Protein AF-A0A1B6K925-F1 (afdb_monomer_lite)

Secondary structure (DSSP, 8-state):
-PPPPEEEEEEEE-TT--S-HHHHHHHHHHHHHT-S-B-TTEEE---SSHHHHHHEEEEEEPPP-GGG-TTTSTTTS-S-B-GGGSEEEEEEEE--TT--

Sequence (100 aa):
MKMNTVINVEIVRLPTSVISSRDLKSHAEQEILGLGKIEPATNLTKFSDKVLTDNVEVIQICELDGENNLHEKLADLKNEFYPKDVVFRYHVYRLNREGA

Structure (mmCIF, N/CA/C/O backbone):
data_AF-A0A1B6K925-F1
#
_entry.id   AF-A0A1B6K925-F1
#
loop_
_atom_site.group_PDB
_atom_site.id
_atom_site.type_symbol
_atom_site.label_atom_id
_atom_site.label_alt_id
_atom_site.label_comp_id
_atom_site.label_asym_id
_atom_site.label_entity_id
_atom_site.label_seq_id
_atom_site.pdbx_PDB_ins_code
_atom_site.Cartn_x
_atom_site.Cartn_y
_atom_site.Cartn_z
_atom_site.occupancy
_atom_site.B_iso_or_equiv
_atom_site.auth_seq_id
_atom_site.auth_comp_id
_atom_site.auth_asym_id
_atom_site.auth_atom_id
_atom_site.pdbx_PDB_model_num
ATOM 1 N N . MET A 1 1 ? -27.044 -0.351 12.914 1.00 46.06 1 MET A N 1
ATOM 2 C CA . MET A 1 1 ? -25.790 -1.045 12.547 1.00 46.06 1 MET A CA 1
ATOM 3 C C . MET A 1 1 ? -24.775 0.038 12.210 1.00 46.06 1 MET A C 1
ATOM 5 O O . MET A 1 1 ? -25.086 0.845 11.344 1.00 46.06 1 MET A O 1
ATOM 9 N N . LYS A 1 2 ? -23.651 0.170 12.933 1.00 52.94 2 LYS A N 1
ATOM 10 C CA . LYS A 1 2 ? -22.594 1.105 12.502 1.00 52.94 2 LYS A CA 1
ATOM 11 C C . LYS A 1 2 ? -22.011 0.534 11.210 1.00 52.94 2 LYS A C 1
ATOM 13 O O . LYS A 1 2 ? -2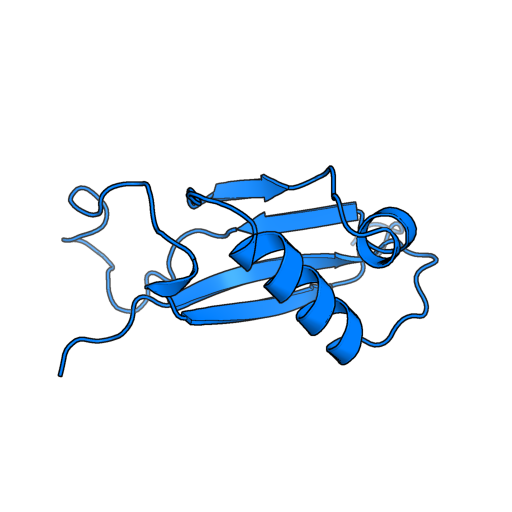1.557 -0.604 11.218 1.00 52.94 2 LYS A O 1
ATOM 18 N N . MET A 1 3 ? -22.103 1.272 10.110 1.00 57.19 3 MET A N 1
ATOM 19 C CA . MET A 1 3 ? -21.369 0.914 8.900 1.00 57.19 3 MET A CA 1
ATOM 20 C C . MET A 1 3 ? -19.881 1.069 9.203 1.00 57.19 3 MET A C 1
ATOM 22 O O . MET A 1 3 ? -19.473 2.114 9.711 1.00 57.19 3 MET A O 1
ATOM 26 N N . ASN A 1 4 ? -19.092 0.031 8.936 1.00 68.56 4 ASN A N 1
ATOM 27 C CA . ASN A 1 4 ? -17.643 0.150 9.008 1.00 68.56 4 ASN A CA 1
ATOM 28 C C . ASN A 1 4 ? -17.194 1.120 7.914 1.00 68.56 4 ASN A C 1
ATOM 30 O O . ASN A 1 4 ? -17.626 0.994 6.767 1.00 68.56 4 ASN A O 1
ATOM 34 N N . THR A 1 5 ? -16.347 2.083 8.269 1.00 78.56 5 THR A N 1
ATOM 35 C CA . THR A 1 5 ? -15.724 2.981 7.296 1.00 78.56 5 THR A CA 1
ATOM 36 C C . THR A 1 5 ? -14.907 2.140 6.321 1.00 78.56 5 THR A C 1
ATOM 38 O O . THR A 1 5 ? -14.033 1.381 6.742 1.00 78.56 5 THR A O 1
ATOM 41 N N . VAL A 1 6 ? -15.218 2.246 5.029 1.00 83.88 6 VAL A N 1
ATOM 42 C CA . VAL A 1 6 ? -14.488 1.551 3.966 1.00 83.88 6 VAL A CA 1
ATOM 43 C C . VAL A 1 6 ? -13.534 2.536 3.306 1.00 83.88 6 VAL A C 1
ATOM 45 O O . VAL A 1 6 ? -13.974 3.581 2.834 1.00 83.88 6 VAL A O 1
ATOM 48 N N . ILE A 1 7 ? -12.249 2.190 3.257 1.00 85.69 7 ILE A N 1
ATOM 49 C CA . ILE A 1 7 ? -11.210 2.966 2.572 1.00 85.69 7 ILE A CA 1
ATOM 50 C C . ILE A 1 7 ? -10.773 2.200 1.327 1.00 85.69 7 ILE A C 1
ATOM 52 O O . ILE A 1 7 ? -10.379 1.033 1.409 1.00 85.69 7 ILE A O 1
ATOM 56 N N . ASN A 1 8 ? -10.841 2.854 0.169 1.00 89.81 8 ASN A N 1
ATOM 57 C CA . ASN A 1 8 ? -10.276 2.311 -1.059 1.00 89.81 8 ASN A CA 1
ATOM 58 C C . ASN A 1 8 ? -8.753 2.489 -1.037 1.00 89.81 8 ASN A C 1
ATOM 60 O O . ASN A 1 8 ? -8.244 3.539 -0.650 1.00 89.81 8 ASN A O 1
ATOM 64 N N . VAL A 1 9 ? -8.029 1.448 -1.439 1.00 93.50 9 VAL A N 1
ATOM 65 C CA . VAL A 1 9 ? -6.569 1.459 -1.525 1.00 93.50 9 VAL A CA 1
ATOM 66 C C . VAL A 1 9 ? -6.159 0.988 -2.905 1.00 93.50 9 VAL A C 1
ATOM 68 O O . VAL A 1 9 ? -6.535 -0.105 -3.334 1.00 93.50 9 VAL A O 1
ATOM 71 N N . GLU A 1 10 ? -5.352 1.788 -3.585 1.00 95.62 10 GLU A N 1
ATOM 72 C CA . GLU A 1 10 ? -4.857 1.479 -4.919 1.00 95.62 10 GLU A CA 1
ATOM 73 C C . GLU A 1 10 ? -3.379 1.126 -4.873 1.00 95.62 10 GLU A C 1
ATOM 75 O O . GLU A 1 10 ? -2.547 1.901 -4.417 1.00 95.62 10 GLU A O 1
ATOM 80 N N . ILE A 1 11 ? -3.042 -0.064 -5.359 1.00 97.69 11 ILE A N 1
ATOM 81 C CA . ILE A 1 11 ? -1.674 -0.567 -5.427 1.00 97.69 11 ILE A CA 1
ATOM 82 C C . ILE A 1 11 ? -1.243 -0.506 -6.887 1.00 97.69 11 ILE A C 1
ATOM 84 O O . ILE A 1 11 ? -1.698 -1.295 -7.722 1.00 97.69 11 ILE A O 1
ATOM 88 N N . VAL A 1 12 ? -0.347 0.420 -7.203 1.00 96.81 12 VAL A N 1
ATOM 89 C CA . VAL A 1 12 ? 0.254 0.525 -8.529 1.00 96.81 12 VAL A CA 1
ATOM 90 C C . VAL A 1 12 ? 1.519 -0.313 -8.536 1.00 96.81 12 VAL A C 1
ATOM 92 O O . VAL A 1 12 ? 2.525 0.040 -7.921 1.00 96.81 12 VAL A O 1
ATOM 95 N N . ARG A 1 13 ? 1.474 -1.455 -9.222 1.00 96.38 13 ARG A N 1
ATOM 96 C CA . ARG A 1 13 ? 2.639 -2.334 -9.329 1.00 96.38 13 ARG A CA 1
ATOM 97 C C . ARG A 1 13 ? 3.621 -1.821 -10.380 1.00 96.38 13 ARG A C 1
ATOM 99 O O . ARG A 1 13 ? 3.209 -1.296 -11.417 1.00 96.38 13 ARG A O 1
ATOM 106 N N . LEU A 1 14 ? 4.905 -2.082 -10.157 1.00 94.88 14 LEU A N 1
ATOM 107 C CA . LEU A 1 14 ? 5.952 -1.855 -11.145 1.00 94.88 14 LEU A CA 1
ATOM 108 C C . LEU A 1 14 ? 5.673 -2.671 -12.422 1.00 94.88 14 LEU A C 1
ATOM 110 O O . LEU A 1 14 ? 5.193 -3.808 -12.336 1.00 94.88 14 LEU A O 1
ATOM 114 N N . PRO A 1 15 ? 6.015 -2.159 -13.618 1.00 91.88 15 PRO A N 1
ATOM 115 C CA . PRO A 1 15 ? 5.775 -2.874 -14.874 1.00 91.88 15 PRO A CA 1
ATOM 116 C C . PRO A 1 15 ? 6.416 -4.268 -14.923 1.00 91.88 15 PRO A C 1
ATOM 118 O O . PRO A 1 15 ? 5.835 -5.198 -15.476 1.00 91.88 15 PRO A O 1
ATOM 121 N N . THR A 1 16 ? 7.587 -4.416 -14.300 1.00 92.75 16 THR A N 1
ATOM 122 C CA . THR A 1 16 ? 8.371 -5.658 -14.223 1.00 92.75 16 THR A CA 1
ATOM 123 C C . THR A 1 16 ? 7.856 -6.650 -13.183 1.00 92.75 16 THR A C 1
ATOM 125 O O . THR A 1 16 ? 8.309 -7.791 -13.150 1.00 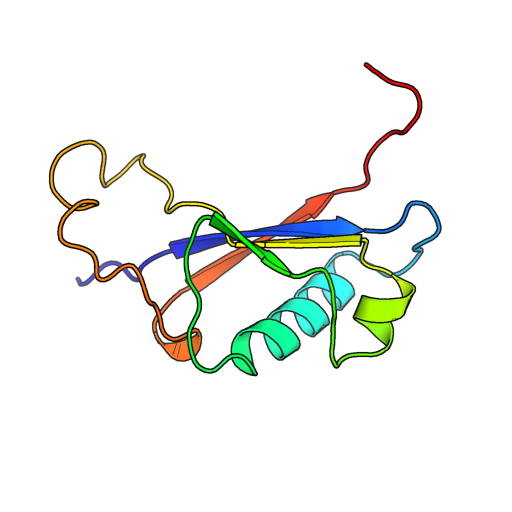92.75 16 THR A O 1
ATOM 128 N N . SER A 1 17 ? 6.921 -6.239 -12.326 1.00 95.25 17 SER A N 1
ATOM 129 C CA . SER A 1 17 ? 6.404 -7.077 -11.251 1.00 95.25 17 SER A CA 1
ATOM 130 C C . SER A 1 17 ? 5.607 -8.261 -11.801 1.00 95.25 17 SER A C 1
ATOM 132 O O . SER A 1 17 ? 4.634 -8.073 -12.537 1.00 95.25 17 SER A O 1
ATOM 134 N N . VAL A 1 18 ? 5.982 -9.479 -11.406 1.00 95.00 18 VAL A N 1
ATOM 135 C CA . VAL A 1 18 ? 5.305 -10.739 -11.778 1.00 95.00 18 VAL A CA 1
ATOM 136 C C . VAL A 1 18 ? 4.539 -11.383 -10.619 1.00 95.00 18 VAL A C 1
ATOM 138 O O . VAL A 1 18 ? 3.893 -12.413 -10.807 1.00 95.00 18 VAL A O 1
ATOM 141 N N . ILE A 1 19 ? 4.584 -10.788 -9.423 1.00 95.75 19 ILE A N 1
ATOM 142 C CA . ILE A 1 19 ? 3.863 -11.294 -8.251 1.00 95.75 19 ILE A CA 1
ATOM 143 C C . ILE A 1 19 ? 2.343 -11.189 -8.446 1.00 95.75 19 ILE A C 1
ATOM 145 O O . ILE A 1 19 ? 1.817 -10.286 -9.115 1.00 95.75 19 ILE A O 1
ATOM 149 N N . SER A 1 20 ? 1.621 -12.149 -7.866 1.00 97.06 20 SER A N 1
ATOM 150 C CA . SER A 1 20 ? 0.169 -12.205 -7.964 1.00 97.06 20 SER A CA 1
ATOM 151 C C . SER A 1 20 ? -0.481 -10.998 -7.280 1.00 97.06 20 SER A C 1
ATOM 153 O O . SER A 1 20 ? 0.001 -10.482 -6.271 1.00 97.06 20 SER A O 1
ATOM 155 N N . SER A 1 21 ? -1.633 -10.562 -7.798 1.00 96.75 21 SER A N 1
ATOM 156 C CA . SER A 1 21 ? -2.414 -9.498 -7.154 1.00 96.75 21 SER A CA 1
ATOM 157 C C . SER A 1 21 ? -2.832 -9.876 -5.730 1.00 96.75 21 SER A C 1
ATOM 159 O O . SER A 1 21 ? -2.972 -8.995 -4.894 1.00 96.75 21 SER A O 1
ATOM 161 N N . ARG A 1 22 ? -3.056 -11.168 -5.452 1.00 97.25 22 ARG A N 1
ATOM 162 C CA . ARG A 1 22 ? -3.439 -11.645 -4.118 1.00 97.25 22 ARG A CA 1
ATOM 163 C C . ARG A 1 22 ? -2.308 -11.426 -3.120 1.00 97.25 22 ARG A C 1
ATOM 165 O O . ARG A 1 22 ? -2.549 -10.881 -2.050 1.00 97.25 22 ARG A O 1
ATOM 172 N N . ASP A 1 23 ? -1.094 -11.821 -3.487 1.00 97.19 23 ASP A N 1
ATOM 173 C CA . ASP A 1 23 ? 0.046 -11.721 -2.579 1.00 97.19 23 ASP A CA 1
ATOM 174 C C . ASP A 1 23 ? 0.447 -10.248 -2.390 1.00 97.19 23 ASP A C 1
ATOM 176 O O . ASP A 1 23 ? 0.674 -9.826 -1.261 1.00 97.19 23 ASP A O 1
ATOM 180 N N . LEU A 1 24 ? 0.385 -9.419 -3.445 1.00 97.19 24 LEU A N 1
ATOM 181 C CA . LEU A 1 24 ? 0.564 -7.962 -3.318 1.00 97.19 24 LEU A CA 1
ATOM 182 C C . LEU A 1 24 ? -0.411 -7.325 -2.325 1.00 97.19 24 LEU A C 1
ATOM 184 O O . LEU A 1 24 ? 0.005 -6.504 -1.512 1.00 97.19 24 LEU A O 1
ATOM 188 N N . LYS A 1 25 ? -1.694 -7.705 -2.370 1.00 97.81 25 LYS A N 1
ATOM 189 C CA . LYS A 1 25 ? -2.692 -7.215 -1.408 1.00 97.81 25 LYS A CA 1
ATOM 190 C C . LYS A 1 25 ? -2.331 -7.610 0.021 1.00 97.81 25 LYS A C 1
ATOM 192 O O . LYS A 1 25 ? -2.416 -6.767 0.901 1.00 97.81 25 LYS A O 1
ATOM 197 N N . SER A 1 26 ? -1.884 -8.849 0.235 1.00 97.69 26 SER A N 1
ATOM 198 C CA . SER A 1 26 ? -1.479 -9.326 1.562 1.00 97.69 26 SER A CA 1
ATOM 199 C C . SER A 1 26 ? -0.288 -8.545 2.123 1.00 97.69 26 SER A C 1
ATOM 201 O O . SER A 1 26 ? -0.311 -8.169 3.291 1.00 97.69 26 SER A O 1
ATOM 203 N N . HIS A 1 27 ? 0.741 -8.283 1.311 1.00 97.88 27 HIS A N 1
ATOM 204 C CA . HIS A 1 27 ? 1.895 -7.489 1.745 1.00 97.88 27 HIS A CA 1
ATOM 205 C C . HIS A 1 27 ? 1.510 -6.025 2.003 1.00 97.88 27 HIS A C 1
ATOM 207 O O . HIS A 1 27 ? 1.904 -5.450 3.013 1.00 97.88 27 HIS A O 1
ATOM 213 N N . ALA A 1 28 ? 0.689 -5.430 1.132 1.00 96.94 28 ALA A N 1
ATOM 214 C CA . ALA A 1 28 ? 0.202 -4.063 1.311 1.00 96.94 28 ALA A CA 1
ATOM 215 C C . ALA A 1 28 ? -0.660 -3.913 2.572 1.00 96.94 28 ALA A C 1
ATOM 217 O O . ALA A 1 28 ? -0.542 -2.917 3.279 1.00 96.94 28 ALA A O 1
ATOM 218 N N . GLU A 1 29 ? -1.505 -4.900 2.876 1.00 95.81 29 GLU A N 1
ATOM 219 C CA . GLU A 1 29 ? -2.293 -4.927 4.107 1.00 95.81 29 GLU A CA 1
ATOM 220 C C . GLU A 1 29 ? -1.398 -4.949 5.345 1.00 95.81 29 GLU A C 1
ATOM 222 O O . GLU A 1 29 ? -1.608 -4.152 6.253 1.00 95.81 29 GLU A O 1
ATOM 227 N N . GLN A 1 30 ? -0.357 -5.784 5.364 1.00 95.69 30 GLN A N 1
ATOM 228 C CA . GLN A 1 30 ? 0.595 -5.815 6.477 1.00 95.69 30 GLN A CA 1
ATOM 229 C C . GLN A 1 30 ? 1.341 -4.487 6.652 1.00 95.69 30 GLN A C 1
ATOM 231 O O . GLN A 1 30 ? 1.449 -4.001 7.777 1.00 95.69 30 GLN A O 1
ATOM 236 N N . GLU A 1 31 ? 1.804 -3.880 5.559 1.00 95.81 31 GLU A N 1
ATOM 237 C CA . GLU A 1 31 ? 2.474 -2.575 5.587 1.00 95.81 31 GLU A CA 1
ATOM 238 C C . GLU A 1 31 ? 1.537 -1.487 6.133 1.00 95.81 31 GLU A C 1
ATOM 240 O O . GLU A 1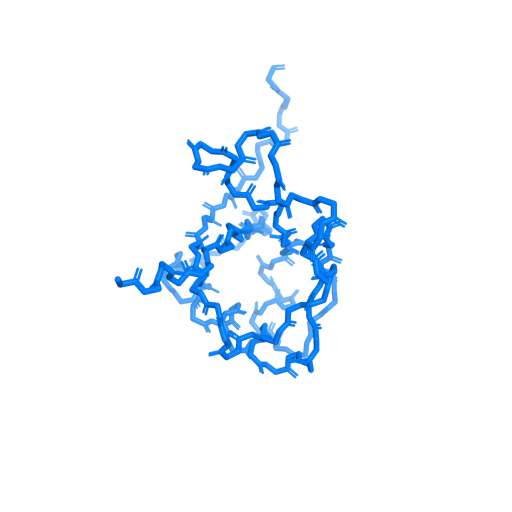 31 ? 1.920 -0.738 7.029 1.00 95.81 31 GLU A O 1
ATOM 245 N N . ILE A 1 32 ? 0.284 -1.442 5.665 1.00 94.06 32 ILE A N 1
ATOM 246 C CA . ILE A 1 32 ? -0.713 -0.459 6.111 1.00 94.06 32 ILE A CA 1
ATOM 247 C C . ILE A 1 32 ? -1.123 -0.691 7.567 1.00 94.06 32 ILE A C 1
ATOM 249 O O . ILE A 1 32 ? -1.244 0.273 8.314 1.00 94.06 32 ILE A O 1
ATOM 253 N N . LEU A 1 33 ? -1.311 -1.939 8.003 1.00 93.31 33 LEU A N 1
ATOM 254 C CA . LEU A 1 33 ? -1.600 -2.263 9.405 1.00 93.31 33 LEU A CA 1
ATOM 255 C C . LEU A 1 33 ? -0.422 -1.940 10.336 1.00 93.31 33 LEU A C 1
ATOM 257 O O . LEU A 1 33 ? -0.636 -1.687 11.521 1.00 93.31 33 LEU A O 1
ATOM 261 N N . GLY A 1 34 ? 0.804 -1.936 9.805 1.00 92.31 34 GLY A N 1
ATOM 262 C CA . GLY A 1 34 ? 2.000 -1.463 10.498 1.00 92.31 34 GLY A CA 1
ATOM 263 C C . GLY A 1 34 ? 2.043 0.057 10.683 1.00 92.31 34 GLY A C 1
ATOM 264 O O . GLY A 1 34 ? 2.803 0.549 11.521 1.00 92.31 34 GLY A O 1
ATOM 265 N N . LEU A 1 35 ? 1.217 0.813 9.952 1.00 89.69 35 LEU A N 1
ATOM 266 C CA . LEU A 1 35 ? 1.086 2.253 10.143 1.00 89.69 35 LEU A CA 1
ATOM 267 C C . LEU A 1 35 ? 0.302 2.545 11.423 1.00 89.69 35 LEU A C 1
ATOM 269 O O . LEU A 1 35 ? -0.719 1.931 11.723 1.00 89.69 35 LEU A O 1
ATOM 273 N N . GLY A 1 36 ? 0.760 3.539 12.183 1.00 86.50 36 GLY A N 1
ATOM 274 C CA . GLY A 1 36 ? 0.028 3.994 13.364 1.00 86.50 36 GLY A CA 1
ATOM 275 C C . GLY A 1 36 ? -1.280 4.685 12.982 1.00 86.50 36 GLY A C 1
ATOM 276 O O . GLY A 1 36 ? -2.348 4.317 13.462 1.00 86.50 36 GLY A O 1
ATOM 277 N N . LYS A 1 37 ? -1.188 5.687 12.108 1.00 88.50 37 LYS A N 1
ATOM 278 C CA . LYS A 1 37 ? -2.318 6.459 11.591 1.00 88.50 37 LYS A CA 1
ATOM 279 C C . LYS A 1 37 ? -2.230 6.518 10.076 1.00 88.50 37 LYS A C 1
ATOM 281 O O . LYS A 1 37 ? -1.129 6.523 9.527 1.00 88.50 37 LYS A O 1
ATOM 286 N N . ILE A 1 38 ? -3.384 6.592 9.433 1.00 87.06 38 ILE A N 1
ATOM 287 C CA . ILE A 1 38 ? -3.504 6.806 7.995 1.00 87.06 38 ILE A CA 1
ATOM 288 C C . ILE A 1 38 ? -4.382 8.016 7.732 1.00 87.06 38 ILE A C 1
ATOM 290 O O . ILE A 1 38 ? -5.397 8.223 8.401 1.00 87.06 38 ILE A O 1
ATOM 294 N N . GLU A 1 39 ? -3.990 8.780 6.727 1.00 84.88 39 GLU A N 1
ATOM 295 C CA . GLU A 1 39 ? -4.738 9.923 6.229 1.00 84.88 39 GLU A CA 1
ATOM 296 C C . GLU A 1 39 ? -5.211 9.587 4.808 1.00 84.88 39 GLU A C 1
ATOM 298 O O . GLU A 1 39 ? -4.405 9.107 3.998 1.00 84.88 39 GLU A O 1
ATOM 303 N N . PRO A 1 40 ? -6.499 9.781 4.479 1.00 83.25 40 PRO A N 1
ATOM 304 C CA . PRO A 1 40 ? -6.959 9.696 3.098 1.00 83.25 40 PRO A CA 1
ATOM 305 C C . PRO A 1 40 ? -6.197 10.676 2.198 1.00 83.25 40 PRO A C 1
ATOM 307 O O . PRO A 1 40 ? -5.643 11.664 2.672 1.00 83.25 40 PRO A O 1
ATOM 310 N N . ALA A 1 41 ? -6.183 10.400 0.896 1.00 83.62 41 ALA A N 1
ATOM 311 C CA . ALA A 1 41 ? -5.401 11.131 -0.104 1.00 83.62 41 ALA A CA 1
ATOM 312 C C . ALA A 1 41 ? -3.871 11.088 0.126 1.00 83.62 41 ALA A C 1
ATOM 314 O O . ALA A 1 41 ? -3.140 11.968 -0.332 1.00 83.62 41 ALA A O 1
ATOM 315 N N . THR A 1 42 ? -3.368 10.045 0.798 1.00 87.25 42 THR A N 1
ATOM 316 C CA . THR A 1 42 ? -1.928 9.842 1.030 1.00 87.25 42 THR A CA 1
ATOM 317 C C . THR A 1 42 ? -1.342 8.818 0.067 1.00 87.25 42 THR A C 1
ATOM 319 O O . THR A 1 42 ? -1.921 7.757 -0.160 1.00 87.25 42 THR A O 1
ATOM 322 N N . ASN A 1 43 ? -0.130 9.094 -0.417 1.00 93.19 43 ASN A N 1
ATOM 323 C CA . ASN A 1 43 ? 0.654 8.174 -1.236 1.00 93.19 43 ASN A CA 1
ATOM 324 C C . ASN A 1 43 ? 1.837 7.613 -0.442 1.00 93.19 43 ASN A C 1
ATOM 326 O O . ASN A 1 43 ? 2.693 8.358 0.033 1.00 93.19 43 ASN A O 1
ATOM 330 N N . LEU A 1 44 ? 1.920 6.289 -0.356 1.00 94.94 44 LEU A N 1
ATOM 331 C CA . LEU A 1 44 ? 3.064 5.569 0.185 1.00 94.94 44 LEU A CA 1
ATOM 332 C C . LEU A 1 44 ? 3.968 5.147 -0.973 1.00 94.94 44 LEU A C 1
ATOM 334 O O . LEU A 1 44 ? 3.555 4.391 -1.851 1.00 94.94 44 LEU A O 1
ATOM 338 N N . THR A 1 45 ? 5.204 5.637 -0.971 1.00 95.56 45 THR A N 1
ATOM 339 C CA . THR A 1 45 ? 6.207 5.353 -2.018 1.00 95.56 45 THR A CA 1
ATOM 340 C C . THR A 1 45 ? 7.492 4.744 -1.458 1.00 95.56 45 THR A C 1
ATOM 342 O O . THR A 1 45 ? 8.474 4.569 -2.177 1.00 95.56 45 THR A O 1
ATOM 345 N N . LYS A 1 46 ? 7.532 4.494 -0.149 1.00 95.56 46 LYS A N 1
ATOM 346 C CA . LYS A 1 46 ? 8.635 3.842 0.554 1.00 95.56 46 LYS A CA 1
ATOM 347 C C . LYS A 1 46 ? 8.023 2.810 1.480 1.00 95.56 46 LYS A C 1
ATOM 349 O O . LYS A 1 46 ? 7.086 3.144 2.201 1.00 95.56 46 LYS A O 1
ATOM 354 N N . PHE A 1 47 ? 8.562 1.601 1.447 1.00 96.44 47 PHE A N 1
ATOM 355 C CA . PHE A 1 47 ? 7.995 0.460 2.150 1.00 96.44 47 PHE A CA 1
ATOM 356 C C . PHE A 1 47 ? 9.052 -0.184 3.037 1.00 96.44 47 PHE A C 1
ATOM 358 O O . PHE A 1 47 ? 10.236 -0.212 2.690 1.00 96.44 47 PHE A O 1
ATOM 365 N N . SER A 1 48 ? 8.622 -0.688 4.187 1.00 95.75 48 SER A N 1
ATOM 366 C CA . SER A 1 48 ? 9.454 -1.523 5.049 1.00 95.75 48 SER A CA 1
ATOM 367 C C . SER A 1 48 ? 9.561 -2.955 4.512 1.00 95.75 48 SER A C 1
ATOM 369 O O . SER A 1 48 ? 10.609 -3.592 4.634 1.00 95.75 48 SER A O 1
ATOM 371 N N . ASP A 1 49 ? 8.503 -3.441 3.857 1.00 96.50 49 ASP A N 1
ATOM 372 C CA . ASP A 1 49 ? 8.458 -4.746 3.209 1.00 96.50 49 ASP A CA 1
ATOM 373 C C . ASP A 1 49 ? 9.276 -4.771 1.897 1.00 96.50 49 ASP A C 1
ATOM 375 O O . ASP A 1 49 ? 9.126 -3.932 0.996 1.00 96.50 49 ASP A O 1
ATOM 379 N N . LYS A 1 50 ? 10.160 -5.772 1.769 1.00 97.19 50 LYS A N 1
ATOM 380 C CA . LYS A 1 50 ? 11.024 -5.939 0.589 1.00 97.19 50 LYS A CA 1
ATOM 381 C C . LYS A 1 50 ? 10.231 -6.311 -0.667 1.00 97.19 50 LYS A C 1
ATOM 383 O O . LYS A 1 50 ? 10.564 -5.844 -1.753 1.00 97.19 50 LYS A O 1
ATOM 388 N N . VAL A 1 51 ? 9.198 -7.143 -0.542 1.00 97.62 51 VAL A N 1
ATOM 389 C CA . VAL A 1 51 ? 8.347 -7.537 -1.670 1.00 97.62 51 VAL A CA 1
ATOM 390 C C . VAL A 1 51 ? 7.658 -6.306 -2.243 1.00 97.62 51 VAL A C 1
ATOM 392 O O . VAL A 1 51 ? 7.684 -6.134 -3.459 1.00 97.62 51 VAL A O 1
ATOM 395 N N . LEU A 1 52 ? 7.121 -5.421 -1.400 1.00 97.88 52 LEU A N 1
ATOM 396 C CA . LEU A 1 52 ? 6.557 -4.146 -1.851 1.00 97.88 52 LEU A CA 1
ATOM 397 C C . LEU A 1 52 ? 7.621 -3.257 -2.492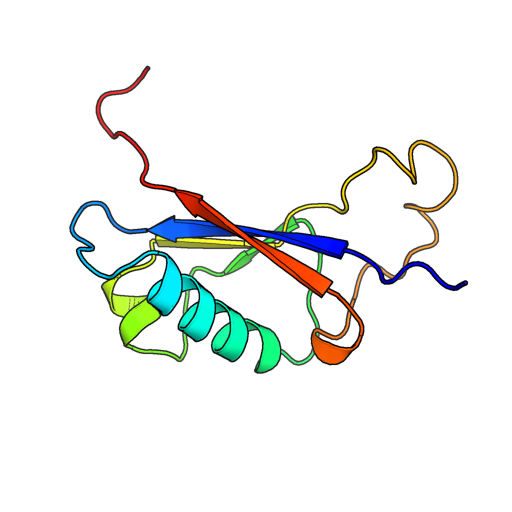 1.00 97.88 52 LEU A C 1
ATOM 399 O O . LEU A 1 52 ? 7.408 -2.770 -3.597 1.00 97.88 52 LEU A O 1
ATOM 403 N N . THR A 1 53 ? 8.785 -3.117 -1.858 1.00 98.00 53 THR A N 1
ATOM 404 C CA . THR A 1 53 ? 9.906 -2.322 -2.391 1.00 98.00 53 THR A CA 1
ATOM 405 C C . THR A 1 53 ? 10.331 -2.767 -3.795 1.00 98.00 53 THR A C 1
ATOM 407 O O . THR A 1 53 ? 10.603 -1.931 -4.652 1.00 98.00 53 THR A O 1
ATOM 410 N N . ASP A 1 54 ? 10.354 -4.075 -4.056 1.00 97.75 54 ASP A N 1
ATOM 411 C CA . ASP A 1 54 ? 10.777 -4.632 -5.344 1.00 97.75 54 ASP A CA 1
ATOM 412 C C . ASP A 1 54 ? 9.662 -4.637 -6.412 1.00 97.75 54 ASP A C 1
ATOM 414 O O . ASP A 1 54 ? 9.947 -4.850 -7.592 1.00 97.75 54 ASP A O 1
ATOM 418 N N . ASN A 1 55 ? 8.388 -4.478 -6.026 1.00 98.00 55 ASN A N 1
ATOM 419 C CA . ASN A 1 55 ? 7.244 -4.755 -6.910 1.00 98.00 55 ASN A CA 1
ATOM 420 C C . ASN A 1 55 ? 6.206 -3.640 -7.016 1.00 98.00 55 ASN A C 1
ATOM 422 O O . ASN A 1 55 ? 5.364 -3.701 -7.914 1.00 98.00 55 ASN A O 1
ATOM 426 N N . VAL A 1 56 ? 6.218 -2.654 -6.128 1.00 97.69 56 VAL A N 1
ATOM 427 C CA . VAL A 1 56 ? 5.183 -1.624 -6.029 1.00 97.69 56 VAL A CA 1
ATOM 428 C C . VAL A 1 56 ? 5.808 -0.255 -6.227 1.00 97.69 56 VAL A C 1
ATOM 430 O O . VAL A 1 56 ? 6.836 0.070 -5.648 1.00 97.69 56 VAL A O 1
ATOM 433 N N . GLU A 1 57 ? 5.183 0.540 -7.087 1.00 96.19 57 GLU A N 1
ATOM 434 C CA . GLU A 1 57 ? 5.587 1.915 -7.360 1.00 96.19 57 GLU A CA 1
ATOM 435 C C . GLU A 1 57 ? 4.971 2.867 -6.331 1.00 96.19 57 GLU A C 1
ATOM 437 O O . GLU A 1 57 ? 5.660 3.702 -5.748 1.00 96.19 57 GLU A O 1
ATOM 442 N N . VAL A 1 58 ? 3.671 2.710 -6.073 1.00 96.88 58 VAL A N 1
ATOM 443 C CA . VAL A 1 58 ? 2.941 3.502 -5.082 1.00 96.88 58 VAL A CA 1
ATOM 444 C C . VAL A 1 58 ? 1.750 2.716 -4.538 1.00 96.88 58 VAL A C 1
ATOM 446 O O . VAL A 1 58 ? 1.094 1.973 -5.272 1.00 96.88 58 VAL A O 1
ATOM 449 N N . ILE A 1 59 ? 1.462 2.897 -3.250 1.00 96.88 59 ILE A N 1
ATOM 450 C CA . ILE A 1 59 ? 0.174 2.551 -2.641 1.00 96.88 59 ILE A CA 1
ATOM 451 C C . ILE A 1 59 ? -0.538 3.863 -2.315 1.00 96.88 59 ILE A C 1
ATOM 453 O O . ILE A 1 59 ? -0.010 4.675 -1.560 1.00 96.88 59 ILE A O 1
ATOM 457 N N . GLN A 1 60 ? -1.723 4.077 -2.875 1.00 94.12 60 GLN A N 1
ATOM 458 C CA . GLN A 1 60 ? -2.540 5.261 -2.628 1.00 94.12 60 GLN A CA 1
ATOM 459 C C . GLN A 1 60 ? -3.661 4.906 -1.653 1.00 94.12 60 GLN A C 1
ATOM 461 O O . GLN A 1 60 ? -4.425 3.970 -1.891 1.00 94.12 60 GLN A O 1
ATOM 466 N N . ILE A 1 61 ? -3.753 5.645 -0.551 1.00 91.62 61 ILE A N 1
ATOM 467 C CA . ILE A 1 61 ? -4.892 5.612 0.364 1.00 91.62 61 ILE A CA 1
ATOM 468 C C . ILE A 1 61 ? -5.899 6.622 -0.174 1.00 91.62 61 ILE A C 1
ATOM 470 O O . ILE A 1 61 ? -5.713 7.828 -0.022 1.00 91.62 61 ILE A O 1
ATOM 474 N N . CYS A 1 62 ? -6.932 6.146 -0.860 1.00 84.62 62 CYS A N 1
ATOM 475 C CA . CYS A 1 62 ? -7.878 7.022 -1.539 1.00 84.62 62 CYS A CA 1
ATOM 476 C C . CYS A 1 62 ? -8.828 7.704 -0.557 1.00 84.62 62 CYS A C 1
ATOM 478 O O . CYS A 1 62 ? -9.008 7.279 0.589 1.00 84.62 62 CYS A O 1
ATOM 480 N N . GLU A 1 63 ? -9.474 8.759 -1.045 1.00 73.38 63 GLU A N 1
ATOM 481 C CA . GLU A 1 63 ? -10.608 9.360 -0.359 1.00 73.38 63 GLU A CA 1
ATOM 482 C C . GLU A 1 63 ? -11.722 8.326 -0.131 1.00 73.38 63 GLU A C 1
ATOM 484 O O . GLU A 1 63 ? -11.855 7.323 -0.844 1.00 73.38 63 GLU A O 1
ATOM 489 N N . LEU A 1 64 ? -12.508 8.558 0.917 1.00 67.50 64 LEU A N 1
ATOM 490 C CA . LEU A 1 64 ? -13.638 7.705 1.255 1.00 67.50 64 LEU A CA 1
ATOM 491 C C . LEU A 1 64 ? -14.661 7.725 0.121 1.00 67.50 64 LEU A C 1
ATOM 493 O O . LEU A 1 64 ? -15.025 8.791 -0.369 1.00 67.50 64 LEU A O 1
ATOM 497 N N . ASP A 1 65 ? -15.153 6.546 -0.254 1.00 58.56 65 ASP A N 1
ATOM 498 C CA . ASP A 1 65 ? -16.158 6.403 -1.305 1.00 58.56 65 ASP A CA 1
ATOM 499 C C . ASP A 1 65 ? -17.420 7.210 -0.944 1.00 58.56 65 ASP A C 1
ATOM 501 O O . ASP A 1 65 ? -18.086 6.958 0.070 1.00 58.56 65 ASP A O 1
ATOM 505 N N . GLY A 1 66 ? -17.703 8.237 -1.745 1.00 49.72 66 GLY A N 1
ATOM 506 C CA . GLY A 1 66 ? -18.703 9.267 -1.469 1.00 49.72 66 GLY A CA 1
ATOM 507 C C . GLY A 1 66 ? -20.150 8.831 -1.695 1.00 49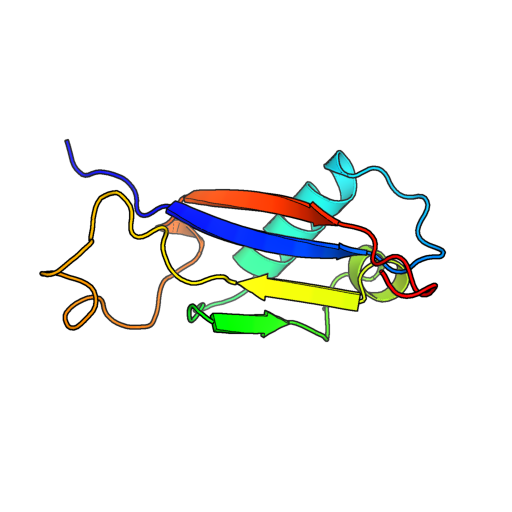.72 66 GLY A C 1
ATOM 508 O O . GLY A 1 66 ? -21.055 9.568 -1.305 1.00 49.72 66 GLY A O 1
ATOM 509 N N . GLU A 1 67 ? -20.405 7.643 -2.258 1.00 49.12 67 GLU A N 1
ATOM 510 C CA . GLU A 1 67 ? -21.771 7.227 -2.623 1.00 49.12 67 GLU A CA 1
ATOM 511 C C . GLU A 1 67 ? -22.736 7.109 -1.424 1.00 49.12 67 GLU A C 1
ATOM 513 O O . GLU A 1 67 ? -23.946 7.171 -1.613 1.00 49.12 67 GLU A O 1
ATOM 518 N N . ASN A 1 68 ? -22.236 7.041 -0.182 1.00 47.91 68 ASN A N 1
ATOM 519 C CA . ASN A 1 68 ? -23.067 7.113 1.035 1.00 47.91 68 ASN A CA 1
ATOM 520 C C . ASN A 1 68 ? -22.847 8.369 1.899 1.00 47.91 68 ASN A C 1
ATOM 522 O O . ASN A 1 68 ? -23.484 8.506 2.942 1.00 47.91 68 ASN A O 1
ATOM 526 N N . ASN A 1 69 ? -21.954 9.282 1.509 1.00 48.72 69 ASN A N 1
ATOM 527 C CA . ASN A 1 69 ? -21.517 10.407 2.349 1.00 48.72 69 ASN A CA 1
ATOM 528 C C . ASN A 1 69 ? -21.553 11.750 1.609 1.00 48.72 69 ASN A C 1
ATOM 530 O O . ASN A 1 69 ? -20.787 12.650 1.949 1.00 48.72 69 ASN A O 1
ATOM 534 N N . LEU A 1 70 ? -22.424 11.891 0.602 1.00 40.25 70 LEU A N 1
ATOM 535 C CA . LEU A 1 70 ? -22.264 12.931 -0.410 1.00 40.25 70 LEU A CA 1
ATOM 536 C C . LEU A 1 70 ? -22.211 14.366 0.142 1.00 40.25 70 LEU A C 1
ATOM 538 O O . LEU A 1 70 ? -21.474 15.152 -0.435 1.00 40.25 70 LEU A O 1
ATOM 542 N N . HIS A 1 71 ? -22.871 14.734 1.253 1.00 40.91 71 HIS A N 1
ATOM 543 C CA . HIS A 1 71 ? -22.891 16.157 1.656 1.00 40.91 71 HIS A CA 1
ATOM 544 C C . HIS A 1 71 ? -22.749 16.524 3.142 1.00 40.91 71 HIS A C 1
ATOM 546 O O . HIS A 1 71 ? -22.544 17.702 3.413 1.00 40.91 71 HIS A O 1
ATOM 552 N N . GLU A 1 72 ? -22.774 15.600 4.110 1.00 41.50 72 GLU A N 1
ATOM 553 C CA . GLU A 1 72 ? -22.886 16.015 5.529 1.00 41.50 72 GLU A CA 1
ATOM 554 C C . GLU A 1 72 ? -21.786 15.545 6.494 1.00 41.50 72 GLU A C 1
ATOM 556 O O . GLU A 1 72 ? -21.795 15.974 7.642 1.00 41.50 72 GLU A O 1
ATOM 561 N N . LYS A 1 73 ? -20.825 1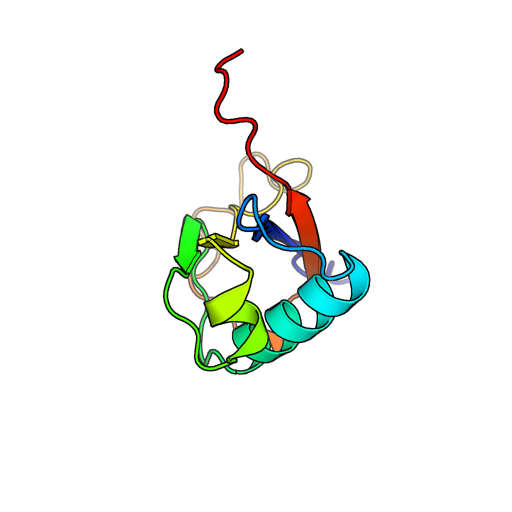4.695 6.098 1.00 46.47 73 LYS A N 1
ATOM 562 C CA . LYS A 1 73 ? -19.896 14.087 7.085 1.00 46.47 73 LYS A CA 1
ATOM 563 C C . LYS A 1 73 ? -18.403 14.152 6.798 1.00 46.47 73 LYS A C 1
ATOM 565 O O . LYS A 1 73 ? -17.628 13.846 7.697 1.00 46.47 73 LYS A O 1
ATOM 570 N N . LEU A 1 74 ? -17.976 14.571 5.609 1.00 48.00 74 LEU A N 1
ATOM 571 C CA . LEU A 1 74 ? -16.541 14.635 5.299 1.00 48.00 74 LEU A CA 1
ATOM 572 C C . LEU A 1 74 ? -15.814 15.753 6.064 1.00 48.00 74 LEU A C 1
ATOM 574 O O . LEU A 1 74 ? -14.646 15.587 6.384 1.00 48.00 74 LEU A O 1
ATOM 578 N N . ALA A 1 75 ? -16.505 16.836 6.439 1.00 46.25 75 ALA A N 1
ATOM 579 C CA . ALA A 1 75 ? -15.919 17.918 7.240 1.00 46.25 75 ALA A CA 1
ATOM 580 C C . ALA A 1 75 ? -15.742 17.571 8.737 1.00 46.25 75 ALA A C 1
ATOM 582 O O . ALA A 1 75 ? -14.920 18.191 9.406 1.00 46.25 75 ALA A O 1
ATOM 583 N N . ASP A 1 76 ? -16.480 16.573 9.247 1.00 48.41 76 ASP A N 1
ATOM 584 C CA . ASP A 1 76 ? -16.474 16.152 10.663 1.00 48.41 76 ASP A CA 1
ATOM 585 C C . ASP A 1 76 ? -15.745 14.819 10.906 1.00 48.41 76 ASP A C 1
ATOM 587 O O . ASP A 1 76 ? -15.524 14.405 12.052 1.00 48.41 76 ASP A O 1
ATOM 591 N N . LEU A 1 77 ? -15.365 14.111 9.841 1.00 54.09 77 LEU A N 1
ATOM 592 C CA . LEU A 1 77 ? -14.497 12.951 9.956 1.00 54.09 77 LEU A CA 1
ATOM 593 C C . LEU A 1 77 ? -13.097 13.464 10.274 1.00 54.09 77 LEU A C 1
ATOM 595 O O . LEU A 1 77 ? -12.462 14.118 9.456 1.00 54.09 77 LEU A O 1
ATOM 599 N N . LYS A 1 78 ? -12.613 13.166 11.485 1.00 56.03 78 LYS A N 1
ATOM 600 C CA . LYS A 1 78 ? -11.189 13.270 11.816 1.00 56.03 78 LYS A CA 1
ATOM 601 C C . LYS A 1 78 ? -10.404 12.706 10.628 1.00 56.03 78 LYS A C 1
ATOM 603 O O . LYS A 1 78 ? -10.565 11.530 10.321 1.00 56.03 78 LYS A O 1
ATOM 608 N N . ASN A 1 79 ? -9.577 13.533 9.990 1.00 65.19 79 ASN A N 1
ATOM 609 C CA . ASN A 1 79 ? -8.784 13.179 8.802 1.00 65.19 79 ASN A CA 1
ATOM 610 C C . ASN A 1 79 ? -7.772 12.041 9.044 1.00 65.19 79 ASN A C 1
ATOM 612 O O . ASN A 1 79 ? -7.016 11.684 8.151 1.00 65.19 79 ASN A O 1
ATOM 616 N N . GLU A 1 80 ? -7.759 11.468 10.245 1.00 72.44 80 GLU A N 1
ATOM 617 C CA . GLU A 1 80 ? -6.863 10.419 10.688 1.00 72.44 80 GLU A CA 1
ATOM 618 C C . GLU A 1 80 ? -7.683 9.187 11.088 1.00 72.44 80 GLU A C 1
ATOM 620 O O . GLU A 1 80 ? -8.513 9.235 12.004 1.00 72.44 80 GLU A O 1
ATOM 625 N N . PHE A 1 81 ? -7.403 8.062 10.438 1.00 81.56 81 PHE A N 1
ATOM 626 C CA . PHE A 1 81 ? -7.944 6.756 10.794 1.00 81.56 81 PHE A CA 1
ATOM 627 C C . PHE A 1 81 ? -6.844 5.877 11.382 1.00 81.56 81 PHE A C 1
ATOM 629 O O . PHE A 1 81 ? -5.664 6.017 11.063 1.00 81.56 81 PHE A O 1
ATOM 636 N N . TYR A 1 82 ? -7.239 4.934 12.230 1.00 87.75 82 TYR A N 1
ATOM 637 C CA . TYR A 1 82 ? -6.371 3.831 12.618 1.00 87.75 82 TYR A CA 1
ATOM 638 C C . TYR A 1 82 ? -6.682 2.640 11.705 1.00 87.75 82 TYR A C 1
ATOM 640 O O . TYR A 1 82 ? -7.858 2.287 11.581 1.00 87.75 82 TYR A O 1
ATOM 648 N N . PRO A 1 83 ? -5.676 1.983 11.097 1.00 88.25 83 PRO A N 1
ATOM 649 C CA . PRO A 1 83 ? -5.903 0.880 10.159 1.00 88.25 83 PRO A CA 1
ATOM 650 C C . PRO A 1 83 ? -6.809 -0.240 10.680 1.00 88.25 83 PRO A C 1
ATOM 652 O O . PRO A 1 83 ? -7.604 -0.797 9.934 1.00 88.25 83 PRO A O 1
ATOM 655 N N . LYS A 1 84 ? -6.738 -0.537 11.980 1.00 87.44 84 LYS A N 1
ATOM 656 C CA . LYS A 1 84 ? -7.555 -1.570 12.638 1.00 87.44 84 LYS A CA 1
ATOM 657 C C . LYS A 1 84 ? -9.054 -1.244 12.741 1.00 87.44 84 LYS A C 1
ATOM 659 O O . LYS A 1 84 ? -9.843 -2.144 13.009 1.00 87.44 84 LYS A O 1
ATOM 664 N N . ASP A 1 85 ? -9.435 0.025 12.588 1.00 85.44 85 ASP A N 1
ATOM 665 C CA . ASP A 1 85 ? -10.805 0.507 12.809 1.00 85.44 85 ASP A CA 1
ATOM 666 C C . ASP A 1 85 ? -11.582 0.691 11.489 1.00 85.44 85 ASP A C 1
ATOM 668 O O . ASP A 1 85 ? -12.733 1.137 11.491 1.00 85.44 85 ASP A O 1
ATOM 672 N N . VAL A 1 86 ? -10.964 0.354 10.353 1.00 85.06 86 VAL A N 1
ATOM 673 C CA . VAL A 1 86 ? -11.519 0.526 9.006 1.00 85.06 86 VAL A CA 1
ATOM 674 C C . VAL A 1 86 ? -11.433 -0.772 8.212 1.00 85.06 86 VAL A C 1
ATOM 676 O O . VAL A 1 86 ? -10.669 -1.679 8.531 1.00 85.06 86 VAL A O 1
ATOM 679 N N . VAL A 1 87 ? -12.235 -0.864 7.155 1.00 87.38 87 VAL A N 1
ATOM 680 C CA . VAL A 1 87 ? -12.158 -1.961 6.188 1.00 87.38 87 VAL A CA 1
ATOM 681 C C . VAL A 1 87 ? -11.479 -1.441 4.931 1.00 87.38 87 VAL A C 1
ATOM 683 O O . VAL A 1 87 ? -11.962 -0.495 4.312 1.00 87.38 87 VAL A O 1
ATOM 686 N N . PHE A 1 88 ? -10.386 -2.076 4.522 1.00 89.31 88 PHE A N 1
ATOM 687 C CA . PHE A 1 88 ? -9.712 -1.723 3.278 1.00 89.31 88 PHE A CA 1
ATOM 688 C C . PHE A 1 88 ? -10.274 -2.495 2.092 1.00 89.31 88 PHE A C 1
ATOM 690 O O . PHE A 1 88 ? -10.486 -3.709 2.145 1.00 89.31 88 PHE A O 1
ATOM 697 N N . ARG A 1 89 ? -10.472 -1.787 0.982 1.00 91.81 89 ARG A N 1
ATOM 698 C CA . ARG A 1 89 ? -10.787 -2.375 -0.316 1.00 91.81 89 ARG A CA 1
ATOM 699 C C . ARG A 1 89 ? -9.619 -2.139 -1.263 1.00 91.81 89 ARG A C 1
ATOM 701 O O . ARG A 1 89 ? -9.421 -1.029 -1.742 1.00 91.81 89 ARG A O 1
ATOM 708 N N . TYR A 1 90 ? -8.865 -3.200 -1.535 1.00 94.50 90 TYR A N 1
ATOM 709 C CA . TYR A 1 90 ? -7.660 -3.123 -2.356 1.00 94.50 90 TYR A CA 1
ATOM 710 C C . TYR A 1 90 ? -7.923 -3.361 -3.843 1.00 94.50 90 TYR A C 1
ATOM 712 O O . TYR A 1 90 ? -8.445 -4.416 -4.235 1.00 94.50 90 TYR A O 1
ATOM 720 N N . HIS A 1 91 ? -7.402 -2.457 -4.663 1.00 94.62 91 HIS A N 1
ATOM 721 C CA . HIS A 1 91 ? -7.361 -2.532 -6.121 1.00 94.62 91 HIS A CA 1
ATOM 722 C C . HIS A 1 91 ? -5.905 -2.568 -6.574 1.00 94.62 91 HIS A C 1
ATOM 724 O O . HIS A 1 91 ? -5.060 -1.903 -5.985 1.00 94.62 91 HIS A O 1
ATOM 730 N N . VAL A 1 92 ? -5.579 -3.384 -7.579 1.00 96.00 92 VAL A N 1
ATOM 731 C CA . VAL A 1 92 ? -4.190 -3.514 -8.047 1.00 96.00 92 VAL A CA 1
ATOM 732 C C . VAL A 1 92 ? -4.125 -3.238 -9.533 1.00 96.00 92 VAL A C 1
ATOM 734 O O . VAL A 1 92 ? -4.693 -3.990 -10.325 1.00 96.00 92 VAL A O 1
ATOM 737 N N . TYR A 1 93 ? -3.349 -2.231 -9.903 1.00 92.94 93 TYR A N 1
ATOM 738 C CA . TYR A 1 93 ? -3.197 -1.780 -11.278 1.00 92.94 93 TYR A CA 1
ATOM 739 C C . TYR A 1 93 ? -1.764 -1.969 -11.758 1.00 92.94 93 TYR A C 1
ATOM 741 O O . TYR A 1 93 ? -0.835 -2.142 -10.966 1.00 92.94 93 TYR A O 1
ATOM 749 N N . ARG A 1 94 ? -1.596 -1.944 -13.077 1.00 89.56 94 ARG A N 1
ATOM 750 C CA . ARG A 1 94 ? -0.310 -1.777 -13.752 1.00 89.56 94 ARG A CA 1
ATOM 751 C C . ARG A 1 94 ? -0.500 -0.644 -14.752 1.00 89.56 94 ARG A C 1
ATOM 753 O O . ARG A 1 94 ? -1.401 -0.727 -15.580 1.00 89.56 94 ARG A O 1
ATOM 760 N N . LEU A 1 95 ? 0.301 0.412 -14.643 1.00 84.62 95 LEU A N 1
ATOM 761 C CA . LEU A 1 95 ? 0.215 1.540 -15.566 1.00 84.62 95 LEU A CA 1
ATOM 762 C C . LEU A 1 95 ? 0.757 1.126 -16.937 1.00 84.62 95 LEU A C 1
ATOM 764 O O . LEU A 1 95 ? 1.883 0.633 -17.045 1.00 84.62 95 LEU A O 1
ATOM 768 N N . ASN A 1 96 ? -0.034 1.357 -17.982 1.00 79.50 96 ASN A N 1
ATOM 769 C CA . ASN A 1 96 ? 0.439 1.246 -19.355 1.00 79.50 96 ASN A CA 1
ATOM 770 C C . ASN A 1 96 ? 1.246 2.508 -19.680 1.00 79.50 96 ASN A C 1
ATOM 772 O O . ASN A 1 96 ? 0.706 3.610 -19.690 1.00 79.50 96 ASN A O 1
ATOM 776 N N . ARG A 1 97 ? 2.553 2.356 -19.924 1.00 70.75 97 ARG A N 1
ATOM 777 C CA . ARG A 1 97 ? 3.461 3.483 -20.213 1.00 70.75 97 ARG A CA 1
ATOM 778 C C . ARG A 1 97 ? 3.374 4.000 -21.651 1.00 70.75 97 ARG A C 1
ATOM 780 O O . ARG A 1 97 ? 4.057 4.961 -21.981 1.00 70.75 97 ARG A O 1
ATOM 787 N N . GLU A 1 98 ? 2.552 3.377 -22.488 1.00 73.31 98 GLU A N 1
ATOM 788 C CA . GLU A 1 98 ? 2.410 3.748 -23.900 1.00 73.31 98 GLU A CA 1
ATOM 789 C C . GLU A 1 98 ? 1.492 4.960 -24.124 1.00 73.31 98 GLU A C 1
ATOM 791 O O . GLU A 1 98 ? 1.450 5.473 -25.235 1.00 73.31 98 GLU A O 1
ATOM 796 N N . GLY A 1 99 ? 0.846 5.481 -23.071 1.00 59.56 99 GLY A N 1
ATOM 797 C CA . GLY A 1 99 ? -0.112 6.582 -23.187 1.00 59.56 99 GLY A CA 1
ATOM 798 C C . GLY A 1 99 ? -1.420 6.106 -23.825 1.00 59.56 99 GLY A C 1
ATOM 799 O O . GLY A 1 99 ? -1.416 5.324 -24.770 1.00 59.56 99 GLY A O 1
ATOM 800 N N . ALA A 1 100 ? -2.547 6.513 -23.249 1.00 52.44 100 ALA A N 1
ATOM 801 C CA . ALA A 1 100 ? -3.855 6.337 -23.877 1.00 52.44 100 ALA A CA 1
ATOM 802 C C . ALA A 1 100 ? -4.079 7.413 -24.946 1.00 52.44 100 ALA A C 1
ATOM 804 O O . ALA A 1 100 ? -3.570 8.541 -24.740 1.00 52.44 100 ALA A O 1
#

Radius of gyration: 14.54 Å; chains: 1; bounding box: 37×30×37 Å

Organism: NCBI:txid36148

pLDDT: mean 82.8, std 17.76, range [40.25, 98.0]

Foldseek 3Di:
DPDFFEWEKEWAWEPPAPDDPVVVVVQVLVQLLPDAKDFAQDKDQDTPDPSCVVITRIMHGHDGDCPPPVPDPPVPPPRIDNSVRHHYDYDYDYDDPPDD